Protein AF-A0A373CBD1-F1 (afdb_monomer)

Secondary structure (DSSP, 8-state):
--HHHHHTS-TTEEEE--TTS--EEEEPP-GGGSTTGGGSTTT-GGG---HHHHHHHSPPSS-TT------------

Solvent-accessible surface area (backbone atoms only — not comparable to full-atom values): 5317 Å² total; per-residue (Å²)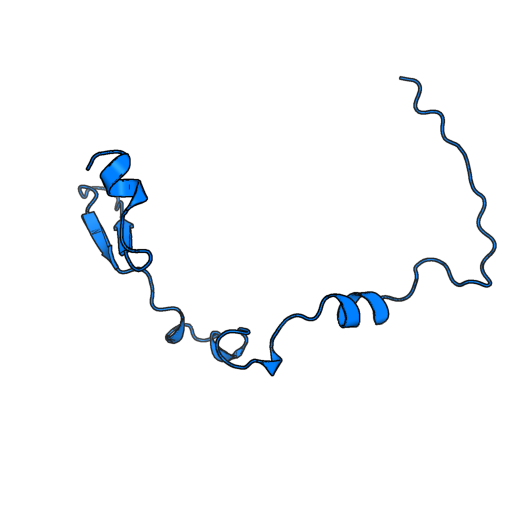: 134,53,73,68,58,60,74,69,49,58,90,62,48,43,79,46,75,52,93,97,50,78,70,41,84,40,74,54,84,64,61,84,75,42,94,66,31,78,66,34,40,91,64,36,74,84,48,50,84,54,65,68,67,51,57,71,67,47,73,68,92,66,53,99,83,61,88,75,90,86,75,89,76,83,84,84,126

Structure (mmCIF, N/CA/C/O backbone):
data_AF-A0A373CBD1-F1
#
_entry.id   AF-A0A373CBD1-F1
#
loop_
_atom_site.group_PDB
_atom_site.id
_atom_site.type_symbol
_atom_site.label_atom_id
_atom_site.label_alt_id
_atom_site.label_comp_id
_atom_site.label_asym_id
_atom_site.label_entity_id
_atom_site.label_seq_id
_atom_site.pdbx_PDB_ins_code
_atom_site.Cartn_x
_atom_site.Cartn_y
_atom_site.Cartn_z
_atom_site.occupancy
_atom_site.B_iso_or_equiv
_atom_site.auth_seq_id
_atom_site.auth_comp_id
_atom_site.auth_asym_id
_atom_site.auth_atom_id
_atom_site.pdbx_PDB_model_num
ATOM 1 N N . MET A 1 1 ? 21.673 1.107 -18.024 1.00 70.94 1 MET A N 1
ATOM 2 C CA . MET A 1 1 ? 20.798 1.825 -17.093 1.00 70.94 1 MET A CA 1
ATOM 3 C C . MET A 1 1 ? 21.663 2.434 -16.013 1.00 70.94 1 MET A C 1
ATOM 5 O O . MET A 1 1 ? 22.350 1.685 -15.320 1.00 70.94 1 MET A O 1
ATOM 9 N N . THR A 1 2 ? 21.725 3.756 -15.954 1.00 86.50 2 THR A N 1
ATOM 10 C CA . THR A 1 2 ? 22.443 4.503 -14.912 1.00 86.50 2 THR A CA 1
ATOM 11 C C . THR A 1 2 ? 21.558 4.681 -13.676 1.00 86.50 2 THR A C 1
ATOM 13 O O . THR A 1 2 ? 20.364 4.382 -13.709 1.00 86.50 2 THR A O 1
ATOM 16 N N . GLN A 1 3 ? 22.137 5.135 -12.562 1.00 85.88 3 GLN A N 1
ATOM 17 C CA . GLN A 1 3 ? 21.361 5.406 -11.344 1.00 85.88 3 GLN A CA 1
ATOM 18 C C . GLN A 1 3 ? 20.305 6.498 -11.570 1.00 85.88 3 GLN A C 1
ATOM 20 O O . GLN A 1 3 ? 19.185 6.363 -11.085 1.00 85.88 3 GLN A O 1
ATOM 25 N N . ASP A 1 4 ? 20.622 7.512 -12.377 1.00 88.62 4 ASP A N 1
ATOM 26 C CA . ASP A 1 4 ? 19.674 8.575 -12.723 1.00 88.62 4 ASP A CA 1
ATOM 27 C C . ASP A 1 4 ? 18.510 8.039 -13.567 1.00 88.62 4 ASP A C 1
ATOM 29 O O . ASP A 1 4 ? 17.351 8.359 -13.315 1.00 88.62 4 ASP A O 1
ATOM 33 N N . GLU A 1 5 ? 18.788 7.144 -14.519 1.00 85.56 5 GLU A N 1
ATOM 34 C CA . GLU A 1 5 ? 17.747 6.492 -15.324 1.00 85.56 5 GLU A CA 1
ATOM 35 C C . GLU A 1 5 ? 16.829 5.594 -14.476 1.00 85.56 5 GLU A C 1
ATOM 37 O O . GLU A 1 5 ? 15.641 5.477 -14.768 1.00 85.56 5 GLU A O 1
ATOM 42 N N . LEU A 1 6 ? 17.355 4.972 -13.415 1.00 85.31 6 LEU A N 1
ATOM 43 C CA . LEU A 1 6 ? 16.570 4.206 -12.437 1.00 85.31 6 LEU A CA 1
ATOM 44 C C . LEU A 1 6 ? 15.669 5.107 -11.585 1.00 85.31 6 LEU A C 1
ATOM 46 O O . LEU A 1 6 ? 14.530 4.732 -11.311 1.00 85.31 6 LEU A O 1
ATOM 50 N N . ALA A 1 7 ? 16.159 6.280 -11.181 1.00 85.69 7 ALA A N 1
ATOM 51 C CA . ALA A 1 7 ? 15.406 7.227 -10.359 1.00 85.69 7 ALA A CA 1
ATOM 52 C C . ALA A 1 7 ? 14.236 7.881 -11.117 1.00 85.69 7 ALA A C 1
ATOM 54 O O . ALA A 1 7 ? 13.229 8.229 -10.504 1.00 85.69 7 ALA A O 1
ATOM 55 N N . VAL A 1 8 ? 14.354 8.016 -12.443 1.00 88.69 8 VAL A N 1
ATOM 56 C CA . VAL A 1 8 ? 13.325 8.601 -13.328 1.00 88.69 8 VAL A CA 1
ATOM 57 C C . VAL A 1 8 ? 12.455 7.520 -13.996 1.00 88.69 8 VAL A C 1
ATOM 59 O O . VAL A 1 8 ? 11.604 7.814 -14.833 1.00 88.69 8 VAL A O 1
ATOM 62 N N . MET A 1 9 ? 12.644 6.245 -13.642 1.00 88.12 9 MET A N 1
ATOM 63 C CA . MET A 1 9 ? 11.875 5.148 -14.225 1.00 88.12 9 MET A CA 1
ATOM 64 C C . MET A 1 9 ? 10.378 5.280 -13.901 1.00 88.12 9 MET A C 1
ATOM 66 O O . MET A 1 9 ? 9.996 5.609 -12.778 1.00 88.12 9 MET A O 1
ATOM 70 N N . ASP A 1 10 ? 9.527 4.971 -14.885 1.00 90.31 10 ASP A N 1
ATOM 71 C CA . ASP A 1 10 ? 8.073 4.993 -14.719 1.00 90.31 10 ASP A CA 1
ATOM 72 C C . ASP A 1 10 ? 7.630 4.095 -13.553 1.00 90.31 10 ASP A C 1
ATOM 74 O O . ASP A 1 10 ? 7.992 2.916 -13.465 1.00 90.31 10 ASP A O 1
ATOM 78 N N . GLY A 1 11 ? 6.802 4.652 -12.669 1.00 86.94 11 GLY A N 1
ATOM 79 C CA . 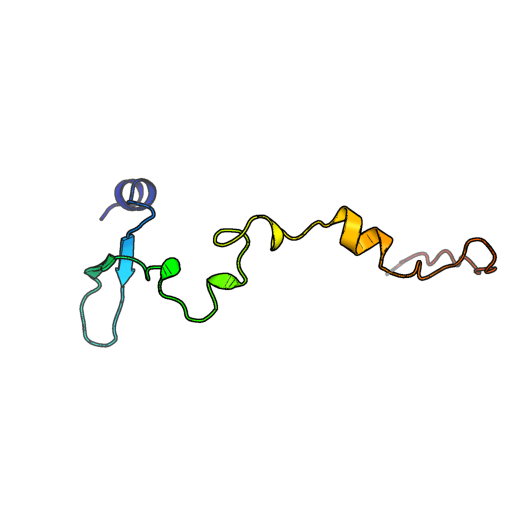GLY A 1 11 ? 6.282 3.970 -11.491 1.00 86.94 11 GLY A CA 1
ATOM 80 C C . GLY A 1 11 ? 5.432 2.746 -11.831 1.00 86.94 11 GLY A C 1
ATOM 81 O O . GLY A 1 11 ? 5.260 1.889 -10.967 1.00 86.94 11 GLY A O 1
ATOM 82 N N . GLY A 1 12 ? 4.943 2.618 -13.066 1.00 89.12 12 GLY A N 1
ATOM 83 C CA . GLY A 1 12 ? 4.250 1.432 -13.574 1.00 89.12 12 GLY A CA 1
ATOM 84 C C . GLY A 1 12 ? 5.165 0.293 -14.036 1.00 89.12 12 GLY A C 1
ATOM 85 O O . GLY A 1 12 ? 4.671 -0.805 -14.289 1.00 89.12 12 GLY A O 1
ATOM 86 N N . LYS A 1 13 ? 6.485 0.500 -14.121 1.00 91.94 13 LYS A N 1
ATOM 87 C CA . LYS A 1 13 ? 7.443 -0.481 -14.658 1.00 91.94 13 LYS A CA 1
ATOM 88 C C . LYS A 1 13 ? 8.435 -0.965 -13.607 1.00 91.94 13 LYS A C 1
ATOM 90 O O . LYS A 1 13 ? 8.683 -0.317 -12.589 1.00 91.94 13 LYS A O 1
ATOM 95 N N . CYS A 1 14 ? 8.994 -2.147 -13.828 1.00 90.69 14 CYS A N 1
ATOM 96 C CA . CYS A 1 14 ? 10.017 -2.738 -12.979 1.00 90.69 14 CYS A CA 1
ATOM 97 C C . CYS A 1 14 ? 11.054 -3.505 -13.802 1.00 90.69 14 CYS A C 1
ATOM 99 O O . CYS A 1 14 ? 10.796 -3.965 -14.913 1.00 90.69 14 CYS A O 1
ATOM 101 N N . ILE A 1 15 ? 12.249 -3.657 -13.236 1.00 92.62 15 ILE A N 1
ATOM 102 C CA . ILE A 1 15 ? 13.275 -4.538 -13.790 1.00 92.62 15 ILE A CA 1
ATOM 103 C C . ILE A 1 15 ? 13.057 -5.919 -13.183 1.00 92.62 15 ILE A C 1
ATOM 105 O O . ILE A 1 15 ? 13.204 -6.097 -11.973 1.00 92.62 15 ILE A O 1
ATOM 109 N N . PHE A 1 16 ? 12.699 -6.890 -14.017 1.00 91.44 16 PHE A N 1
ATOM 110 C CA . PHE A 1 16 ? 12.404 -8.245 -13.579 1.00 91.44 16 PHE A CA 1
ATOM 111 C C . PHE A 1 16 ? 13.579 -9.176 -13.875 1.00 91.44 16 PHE A C 1
ATOM 113 O O . PHE A 1 16 ? 14.126 -9.189 -14.980 1.00 91.44 16 PHE A O 1
ATOM 120 N N . MET A 1 17 ? 13.988 -9.949 -12.868 1.00 92.69 17 MET A N 1
ATOM 121 C CA . MET A 1 17 ? 15.111 -10.878 -12.957 1.00 92.69 17 MET A CA 1
ATOM 122 C C . MET A 1 17 ? 14.618 -12.307 -12.732 1.00 92.69 17 MET A C 1
ATOM 124 O O . MET A 1 17 ? 14.301 -12.701 -11.612 1.00 92.69 17 MET A O 1
ATOM 128 N N . LEU A 1 18 ? 14.577 -13.087 -13.811 1.00 91.69 18 LEU A N 1
ATOM 129 C CA . LEU A 1 18 ? 14.283 -14.518 -13.778 1.00 91.69 18 LEU A CA 1
ATOM 130 C C . LEU A 1 18 ? 15.579 -15.327 -13.799 1.00 91.69 18 LEU A C 1
ATOM 132 O O . LEU A 1 18 ? 16.554 -14.956 -14.455 1.00 91.69 18 LEU A O 1
ATOM 136 N N . ARG A 1 19 ? 15.587 -16.473 -13.113 1.00 94.44 19 ARG A N 1
ATOM 137 C CA . ARG A 1 19 ? 16.740 -17.379 -13.133 1.00 94.44 19 ARG A CA 1
ATOM 138 C C . ARG A 1 19 ? 17.014 -17.834 -14.570 1.00 94.44 19 ARG A C 1
ATOM 140 O O . ARG A 1 19 ? 16.133 -18.378 -15.224 1.00 94.44 19 ARG A O 1
ATOM 147 N N . GLY A 1 20 ? 18.247 -17.638 -15.033 1.00 93.38 20 GLY A N 1
ATOM 148 C CA . GLY A 1 20 ? 18.685 -18.058 -16.368 1.00 93.38 20 GLY A CA 1
ATOM 149 C C . GLY A 1 20 ? 18.366 -17.074 -17.497 1.00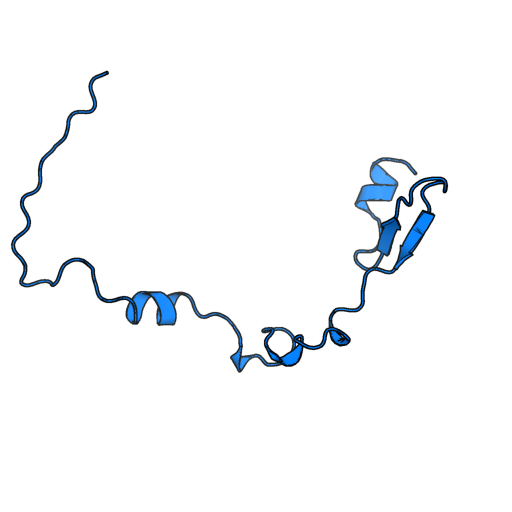 93.38 20 GLY A C 1
ATOM 150 O O . GLY A 1 20 ? 18.731 -17.344 -18.636 1.00 93.38 20 GLY A O 1
ATOM 151 N N . VAL A 1 21 ? 17.748 -15.926 -17.202 1.00 93.44 21 VAL A N 1
ATOM 152 C CA . VAL A 1 21 ? 17.465 -14.875 -18.190 1.00 93.44 21 VAL A CA 1
ATOM 153 C C . VAL A 1 21 ? 18.132 -13.575 -17.750 1.00 93.44 21 VAL A C 1
ATOM 155 O O . VAL A 1 21 ? 18.299 -13.305 -16.561 1.00 93.44 21 VAL A O 1
ATOM 158 N N . ARG A 1 22 ? 18.553 -12.757 -18.716 1.00 93.12 22 ARG A N 1
ATOM 159 C CA . ARG A 1 22 ? 19.070 -11.417 -18.427 1.00 93.12 22 ARG A CA 1
ATOM 160 C C . ARG A 1 22 ? 17.9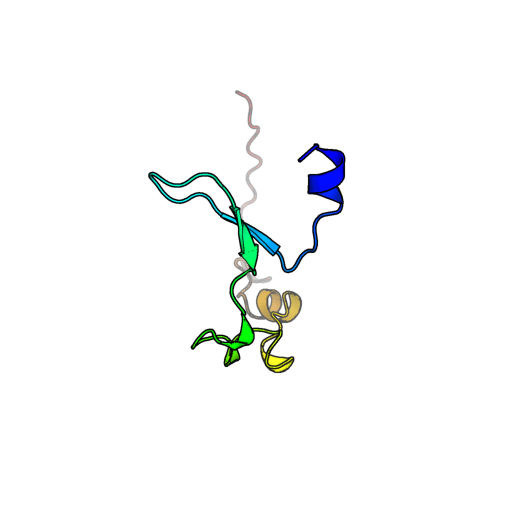35 -10.542 -17.880 1.00 93.12 22 ARG A C 1
ATOM 162 O O . ARG A 1 22 ? 16.819 -10.673 -18.371 1.00 93.12 22 ARG A O 1
ATOM 169 N N . PRO A 1 23 ? 18.197 -9.653 -16.908 1.00 93.00 23 PRO A N 1
ATOM 170 C CA . PRO A 1 23 ? 17.182 -8.728 -16.421 1.00 93.00 23 PRO A CA 1
ATOM 171 C C . PRO A 1 23 ? 16.578 -7.926 -17.571 1.00 93.00 23 PRO A C 1
ATOM 173 O O . PRO A 1 23 ? 17.310 -7.450 -18.443 1.00 93.00 23 PRO A O 1
ATOM 176 N N . PHE A 1 24 ? 15.261 -7.776 -17.562 1.00 91.94 24 PHE A N 1
ATOM 177 C CA . PHE A 1 24 ? 14.529 -7.041 -18.587 1.00 91.94 24 PHE A CA 1
ATOM 178 C C . PHE A 1 24 ? 13.484 -6.129 -17.952 1.00 91.94 24 PHE A C 1
ATOM 180 O O . PHE A 1 24 ? 13.095 -6.305 -16.796 1.00 91.94 24 PHE A O 1
ATOM 187 N N . LEU A 1 25 ? 13.051 -5.129 -18.714 1.00 91.81 25 LEU A N 1
ATOM 188 C CA . LEU A 1 25 ? 12.001 -4.213 -18.296 1.00 91.81 25 LEU A CA 1
ATOM 189 C C . LEU A 1 25 ? 10.640 -4.888 -18.484 1.00 91.81 25 LEU A C 1
ATOM 191 O O . LEU A 1 25 ? 10.330 -5.363 -19.575 1.00 91.81 25 LEU A O 1
ATOM 195 N N . SER A 1 26 ? 9.842 -4.921 -17.426 1.00 92.69 26 SER A N 1
ATOM 196 C CA . SER A 1 26 ? 8.488 -5.466 -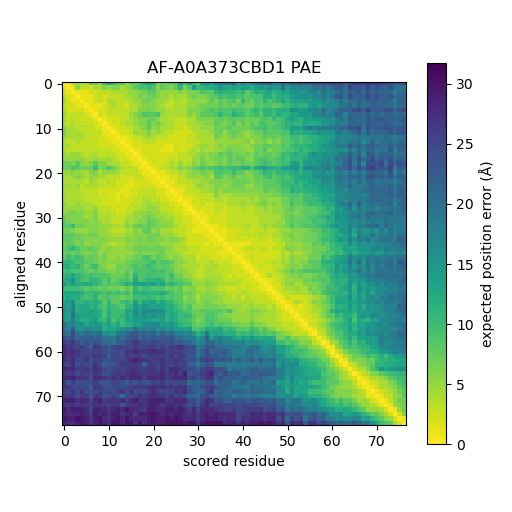17.416 1.00 92.69 26 SER A CA 1
ATOM 197 C C . SER A 1 26 ? 7.527 -4.454 -16.804 1.00 92.69 26 SER A C 1
ATOM 199 O O . SER A 1 26 ? 7.923 -3.603 -16.006 1.00 92.69 26 SER A O 1
ATOM 201 N N . ASP A 1 27 ? 6.251 -4.564 -17.152 1.00 93.25 27 ASP A N 1
ATOM 202 C CA . ASP A 1 27 ? 5.194 -3.824 -16.471 1.00 93.25 27 ASP A CA 1
ATOM 203 C C . ASP A 1 27 ? 4.900 -4.462 -15.106 1.00 93.25 27 ASP A C 1
ATOM 205 O O . ASP A 1 27 ? 5.014 -5.684 -14.933 1.00 93.25 27 ASP A O 1
ATOM 209 N N . LYS A 1 28 ? 4.549 -3.629 -14.122 1.00 92.06 28 LYS A N 1
ATOM 210 C CA . LYS A 1 28 ? 4.105 -4.087 -12.803 1.00 92.06 28 LYS A CA 1
ATOM 211 C C . LYS A 1 28 ? 2.752 -4.781 -12.918 1.00 92.06 28 LYS A C 1
ATOM 213 O O . LYS A 1 28 ? 1.973 -4.547 -13.839 1.00 92.06 28 LYS A O 1
ATOM 218 N N . TYR A 1 29 ? 2.469 -5.637 -11.940 1.00 89.81 29 TYR A N 1
ATOM 219 C CA . TYR A 1 29 ? 1.173 -6.290 -11.849 1.00 89.81 29 TYR A CA 1
ATOM 220 C C . TYR A 1 29 ? 0.053 -5.254 -11.667 1.00 89.81 29 TYR A C 1
ATOM 222 O O . TYR A 1 29 ? 0.134 -4.392 -10.791 1.00 89.81 29 TYR A O 1
ATOM 230 N N . ASP A 1 30 ? -0.994 -5.367 -12.482 1.00 90.75 30 ASP A N 1
ATOM 231 C CA . ASP A 1 30 ? -2.186 -4.526 -12.399 1.00 90.75 30 ASP A CA 1
ATOM 232 C C . ASP A 1 30 ? -2.999 -4.885 -11.149 1.00 90.75 30 ASP A C 1
ATOM 234 O O . ASP A 1 30 ? -3.658 -5.927 -11.083 1.00 90.75 30 ASP A O 1
ATOM 238 N N . LEU A 1 31 ? -2.947 -4.002 -10.149 1.00 87.94 31 LEU A N 1
ATOM 239 C CA . LEU A 1 31 ? -3.588 -4.198 -8.852 1.00 87.94 31 LEU A CA 1
ATOM 240 C C . LEU A 1 31 ? -5.109 -4.389 -8.973 1.00 87.94 31 LEU A C 1
ATOM 242 O O . LEU A 1 31 ? -5.687 -5.134 -8.182 1.00 87.94 31 LEU A O 1
ATOM 246 N N . THR A 1 32 ? -5.745 -3.798 -9.990 1.00 90.12 32 THR A N 1
ATOM 247 C CA . THR A 1 32 ? -7.202 -3.886 -10.198 1.00 90.12 32 THR A CA 1
ATOM 248 C C . THR A 1 32 ? -7.673 -5.299 -10.542 1.00 90.12 32 THR A C 1
ATOM 250 O O . THR A 1 32 ? -8.826 -5.656 -10.300 1.00 90.12 32 THR A O 1
ATOM 253 N N . ARG A 1 33 ? -6.767 -6.137 -11.061 1.00 92.31 33 ARG A N 1
ATOM 254 C CA . ARG A 1 33 ? -7.040 -7.534 -11.428 1.00 92.31 33 ARG A CA 1
ATOM 255 C C . ARG A 1 33 ? -6.934 -8.494 -10.252 1.00 92.31 33 ARG A C 1
ATOM 257 O O . ARG A 1 33 ? -7.278 -9.668 -10.393 1.00 92.31 33 ARG A O 1
ATOM 264 N N . HIS A 1 34 ? -6.447 -8.032 -9.103 1.00 92.00 34 HIS A N 1
ATOM 265 C CA . HIS A 1 34 ? -6.298 -8.892 -7.943 1.00 92.00 34 HIS A CA 1
ATOM 266 C C . HIS A 1 34 ? -7.683 -9.317 -7.409 1.00 92.00 34 HIS A C 1
ATOM 268 O O . HIS A 1 34 ? -8.539 -8.454 -7.204 1.00 92.00 34 HIS A O 1
ATOM 274 N N . PRO A 1 35 ? -7.923 -10.604 -7.082 1.00 93.25 35 PRO A N 1
ATOM 275 C CA . PRO A 1 35 ? -9.230 -11.080 -6.600 1.00 93.25 35 PRO A CA 1
ATOM 276 C C . PRO A 1 35 ? -9.760 -10.333 -5.366 1.00 93.25 35 PRO A C 1
ATOM 278 O O . PRO A 1 35 ? -10.966 -10.189 -5.172 1.00 93.25 35 PRO A O 1
ATOM 281 N N . ASN A 1 36 ? -8.842 -9.831 -4.538 1.00 92.06 36 ASN A N 1
ATOM 282 C CA . ASN A 1 36 ? -9.153 -9.102 -3.310 1.00 92.06 36 ASN A CA 1
ATOM 283 C C . ASN A 1 36 ? -9.089 -7.574 -3.459 1.00 92.06 36 ASN A C 1
ATOM 285 O O . ASN A 1 36 ? -9.198 -6.884 -2.451 1.00 92.06 36 ASN A O 1
ATOM 289 N N . TYR A 1 37 ? -8.937 -7.033 -4.673 1.00 92.12 37 TYR A N 1
ATOM 290 C CA . TYR A 1 37 ? -8.840 -5.583 -4.890 1.00 92.12 37 TYR A CA 1
ATOM 291 C C . TYR A 1 37 ? -10.040 -4.816 -4.317 1.00 92.12 37 TYR A C 1
ATOM 293 O O . TYR A 1 37 ? -9.875 -3.748 -3.739 1.00 92.12 37 TYR A O 1
ATOM 301 N N . ARG A 1 38 ? -11.238 -5.417 -4.356 1.00 90.56 38 ARG A N 1
ATOM 302 C CA . ARG A 1 38 ? -12.483 -4.864 -3.787 1.00 90.56 38 ARG A 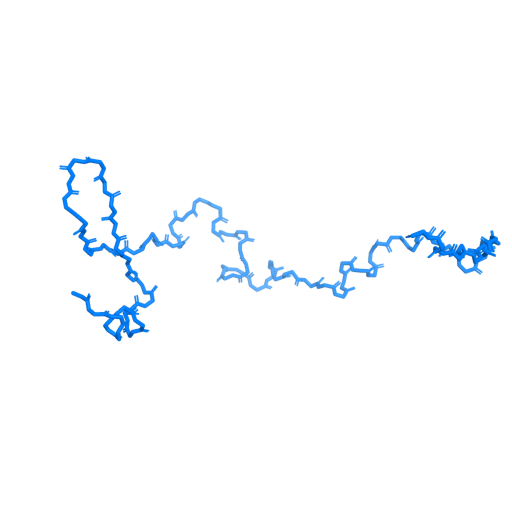CA 1
ATOM 303 C C . ARG A 1 38 ? -12.432 -4.507 -2.296 1.00 90.56 38 ARG A C 1
ATOM 305 O O . ARG A 1 38 ? -13.326 -3.816 -1.821 1.00 90.56 38 ARG A O 1
ATOM 312 N N . TYR A 1 39 ? -11.454 -5.025 -1.555 1.00 90.00 39 TYR A N 1
ATOM 313 C CA . TYR A 1 39 ? -11.275 -4.750 -0.126 1.00 90.00 39 TYR A CA 1
ATOM 314 C C . TYR A 1 39 ? -10.257 -3.638 0.143 1.00 90.00 39 TYR A C 1
ATOM 316 O O . TYR A 1 39 ? -10.043 -3.273 1.296 1.00 90.00 39 TYR A O 1
ATOM 324 N N . THR A 1 40 ? -9.616 -3.107 -0.897 1.00 88.44 40 THR A N 1
ATOM 325 C CA . THR A 1 40 ? -8.647 -2.020 -0.783 1.00 88.44 40 THR A CA 1
ATOM 326 C C . THR A 1 40 ? -9.368 -0.671 -0.766 1.00 88.44 40 THR A C 1
ATOM 328 O O . THR A 1 40 ? -10.449 -0.518 -1.343 1.00 88.44 40 THR A O 1
ATOM 331 N N . ALA A 1 41 ? -8.754 0.319 -0.119 1.00 89.38 41 ALA A N 1
ATOM 332 C CA . ALA A 1 41 ? -9.195 1.714 -0.135 1.00 89.38 41 ALA A CA 1
ATOM 333 C C . ALA A 1 41 ? -9.274 2.302 -1.558 1.00 89.38 41 ALA A C 1
ATOM 335 O O . ALA A 1 41 ? -10.146 3.119 -1.834 1.00 89.38 41 ALA A O 1
ATOM 336 N N . ASP A 1 42 ? -8.402 1.840 -2.461 1.00 86.06 42 ASP A N 1
ATOM 337 C CA . ASP A 1 42 ? -8.375 2.252 -3.870 1.00 86.06 42 ASP A CA 1
ATOM 338 C C . ASP A 1 42 ? -9.623 1.809 -4.653 1.00 86.06 42 ASP A C 1
ATOM 340 O O . ASP A 1 42 ? -9.972 2.437 -5.649 1.00 86.06 42 ASP A O 1
ATOM 344 N N . ALA A 1 43 ? -10.295 0.733 -4.222 1.00 89.44 43 ALA A N 1
ATOM 345 C CA . ALA A 1 43 ? -11.496 0.217 -4.881 1.00 89.44 43 ALA A CA 1
ATOM 346 C C . ALA A 1 43 ? -12.793 0.835 -4.334 1.00 89.44 43 ALA A C 1
ATOM 348 O O . ALA A 1 43 ? -13.717 1.100 -5.102 1.00 89.44 43 ALA A O 1
ATOM 349 N N . ASP A 1 44 ? -12.877 1.056 -3.018 1.00 88.56 44 ASP A N 1
ATOM 350 C CA . ASP A 1 44 ? -13.989 1.763 -2.371 1.00 88.56 44 ASP A CA 1
ATOM 351 C C . ASP A 1 44 ? -13.439 2.624 -1.214 1.00 88.56 44 ASP A C 1
ATOM 353 O O . ASP A 1 44 ? -12.818 2.075 -0.294 1.00 88.56 44 ASP A O 1
ATOM 357 N N . PRO A 1 45 ? -13.711 3.945 -1.192 1.00 87.56 45 PRO A N 1
ATOM 358 C CA . PRO A 1 45 ? -13.331 4.835 -0.093 1.00 87.56 45 PRO A CA 1
ATOM 359 C C . PRO A 1 45 ? -13.816 4.379 1.293 1.00 87.56 45 PRO A C 1
ATOM 361 O O . PRO A 1 45 ? -13.262 4.786 2.311 1.00 87.56 45 PRO A O 1
ATOM 364 N N . LYS A 1 46 ? -14.839 3.521 1.373 1.00 86.38 46 LYS A N 1
ATOM 365 C CA . LYS A 1 46 ? -15.319 2.940 2.639 1.00 86.38 46 LYS A CA 1
ATOM 366 C C . LYS A 1 46 ? -14.323 1.978 3.285 1.00 86.38 46 LYS A C 1
ATOM 368 O O . LYS A 1 46 ? -14.407 1.758 4.492 1.00 86.38 46 LYS A O 1
ATOM 373 N N . ASN A 1 47 ? -13.406 1.412 2.504 1.00 85.50 47 ASN A N 1
ATOM 374 C CA . ASN A 1 47 ? -12.355 0.520 2.992 1.00 85.50 47 ASN A CA 1
ATOM 375 C C . ASN A 1 47 ? -11.129 1.286 3.515 1.00 85.50 47 ASN A C 1
ATOM 377 O O . ASN A 1 47 ? -10.155 0.661 3.935 1.00 85.50 47 ASN A O 1
ATOM 381 N N . VAL A 1 48 ? -11.146 2.625 3.484 1.00 89.75 48 VAL A N 1
ATOM 382 C CA . VAL A 1 48 ? -10.073 3.447 4.053 1.00 89.75 48 VAL A CA 1
ATOM 383 C C . VAL A 1 48 ? -9.954 3.156 5.545 1.00 89.75 48 VAL A C 1
ATOM 385 O O . VAL A 1 48 ? -10.920 3.236 6.307 1.00 89.75 48 VAL A O 1
ATOM 388 N N . PHE A 1 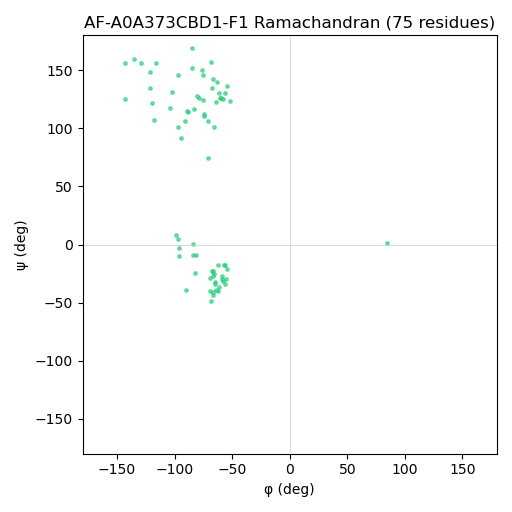49 ? -8.741 2.808 5.964 1.00 86.38 49 PHE A N 1
ATOM 389 C CA . PHE A 1 49 ? -8.449 2.553 7.362 1.00 86.38 49 PHE A CA 1
ATOM 390 C C . PHE A 1 49 ? -8.381 3.872 8.139 1.00 86.38 49 PHE A C 1
ATOM 392 O O . PHE A 1 49 ? -7.455 4.662 7.977 1.00 86.38 49 PHE A O 1
ATOM 399 N N . ASP A 1 50 ? -9.373 4.092 8.998 1.00 86.94 50 ASP A N 1
ATOM 400 C CA . ASP A 1 50 ? -9.438 5.238 9.901 1.00 86.94 50 ASP A CA 1
ATOM 401 C C . ASP A 1 50 ? -8.780 4.890 11.247 1.00 86.94 50 ASP A C 1
ATOM 403 O O . ASP A 1 50 ? -9.332 4.138 12.063 1.00 86.94 50 ASP A O 1
ATOM 407 N N . MET A 1 51 ? -7.586 5.449 11.471 1.00 80.62 51 MET A N 1
ATOM 408 C CA . MET A 1 51 ? -6.809 5.256 12.698 1.00 80.62 51 MET A CA 1
ATOM 409 C C . MET A 1 51 ? -7.527 5.780 13.944 1.00 80.62 51 MET A C 1
ATOM 411 O O . MET A 1 51 ? -7.498 5.118 14.982 1.00 80.62 51 MET A O 1
ATOM 415 N N . GLU A 1 52 ? -8.204 6.927 13.867 1.00 82.94 52 GLU A N 1
ATOM 416 C CA . GLU A 1 52 ? -8.874 7.514 15.030 1.00 82.94 52 GLU A CA 1
ATOM 417 C C . GLU A 1 52 ? -10.042 6.645 15.482 1.00 82.94 52 GLU A C 1
ATOM 419 O O . GLU A 1 52 ? -10.235 6.386 16.676 1.00 82.94 52 GLU A O 1
ATOM 424 N N . ARG A 1 53 ? -10.826 6.157 14.517 1.00 81.44 53 ARG A N 1
ATOM 425 C CA . ARG A 1 53 ? -11.934 5.241 14.785 1.00 81.44 53 ARG A CA 1
ATOM 426 C C . ARG A 1 53 ? -11.441 3.904 15.331 1.00 81.44 53 ARG A C 1
ATOM 428 O O . ARG A 1 53 ? -12.132 3.299 16.153 1.00 81.44 53 ARG A O 1
ATOM 435 N N . TYR A 1 54 ? -10.277 3.437 14.887 1.00 82.31 54 TYR A N 1
ATOM 436 C CA . TYR A 1 54 ? -9.658 2.217 15.395 1.00 82.31 54 TYR A CA 1
ATOM 437 C C . TYR A 1 54 ? -9.189 2.380 16.849 1.00 82.31 54 TYR A C 1
ATOM 439 O O . TYR A 1 54 ? -9.563 1.5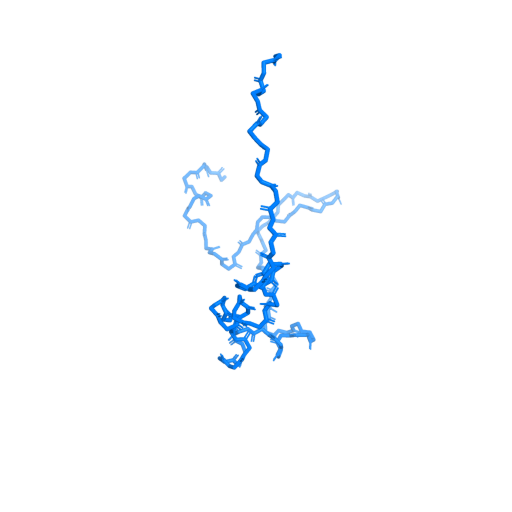70 17.699 1.00 82.31 54 TYR A O 1
ATOM 447 N N . MET A 1 55 ? -8.474 3.463 17.168 1.00 78.50 55 MET A N 1
ATOM 448 C CA . MET A 1 55 ? -7.991 3.741 18.528 1.00 78.50 55 MET A CA 1
ATOM 449 C C . MET A 1 55 ? -9.132 3.960 19.529 1.00 78.50 55 MET A C 1
ATOM 451 O O . MET A 1 55 ? -9.077 3.440 20.636 1.00 78.50 55 MET A O 1
ATOM 455 N N . L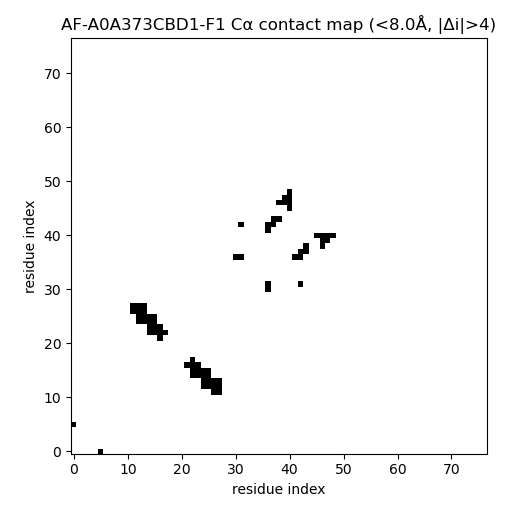YS A 1 56 ? -10.217 4.643 19.137 1.00 75.94 56 LYS A N 1
ATOM 456 C CA . LYS A 1 56 ? -11.406 4.832 19.998 1.00 75.94 56 LYS A CA 1
ATOM 457 C C . LYS A 1 56 ? -12.159 3.529 20.296 1.00 75.94 56 LYS A C 1
ATOM 459 O O . LYS A 1 56 ? -12.847 3.434 21.309 1.00 75.94 56 LYS A O 1
ATOM 464 N N . LYS A 1 57 ? -12.079 2.538 19.401 1.00 69.31 57 LYS A N 1
ATOM 465 C CA . LYS A 1 57 ? -12.677 1.207 19.600 1.00 69.31 57 LYS A CA 1
ATOM 466 C C . LYS A 1 57 ? -11.805 0.292 20.448 1.00 69.31 57 LYS A C 1
ATOM 468 O O . LYS A 1 57 ? -12.336 -0.652 21.037 1.00 69.31 57 LYS A O 1
ATOM 473 N N . GLN A 1 58 ? -10.496 0.532 20.495 1.00 66.69 58 GLN A N 1
ATOM 474 C CA . GLN A 1 58 ? -9.645 -0.179 21.432 1.00 66.69 58 GLN A CA 1
ATOM 475 C C . GLN A 1 58 ? -10.080 0.201 22.844 1.00 66.69 58 GLN A C 1
ATOM 477 O O . GLN A 1 58 ? -10.155 1.372 23.210 1.00 66.69 58 GLN A O 1
ATOM 482 N N . ARG A 1 59 ? -10.432 -0.817 23.635 1.00 61.69 59 ARG A N 1
ATOM 483 C CA . ARG A 1 59 ? -10.683 -0.620 25.058 1.00 61.69 59 ARG A CA 1
ATOM 484 C C . ARG A 1 59 ? -9.411 -0.030 25.651 1.00 61.69 59 ARG A C 1
ATOM 486 O O . ARG A 1 59 ? -8.344 -0.617 25.480 1.00 61.69 59 ARG A O 1
ATOM 493 N N . ALA A 1 60 ? -9.536 1.110 26.325 1.00 62.59 60 ALA A N 1
ATOM 494 C CA . ALA A 1 60 ? -8.450 1.633 27.133 1.00 62.59 60 ALA A CA 1
ATOM 495 C C . ALA A 1 60 ? -7.991 0.511 28.073 1.00 62.59 60 ALA A C 1
ATOM 497 O O . ALA A 1 60 ? -8.811 -0.076 28.782 1.00 62.59 60 ALA A O 1
ATOM 498 N N . VAL A 1 61 ? -6.700 0.176 28.009 1.00 64.62 61 VAL A N 1
ATOM 499 C CA . VAL A 1 61 ? -6.090 -0.874 28.843 1.00 64.62 61 VAL A CA 1
ATOM 500 C C . VAL A 1 61 ? -6.269 -0.540 30.328 1.00 64.62 61 VAL A C 1
ATOM 502 O O . VAL A 1 61 ? -6.392 -1.440 31.148 1.00 64.62 61 VAL A O 1
ATOM 505 N N . VAL A 1 62 ? -6.381 0.752 30.644 1.00 65.12 62 VAL A N 1
ATOM 506 C CA . VAL A 1 62 ? -6.664 1.280 31.976 1.00 65.12 62 VAL A CA 1
ATOM 507 C C . VAL A 1 62 ? -7.962 2.077 31.914 1.00 65.12 62 VAL A C 1
ATOM 509 O O . VAL A 1 62 ? -8.092 3.018 31.124 1.00 65.12 62 VAL A O 1
ATOM 512 N N . LYS A 1 63 ? -8.953 1.696 32.723 1.00 69.56 63 LYS A N 1
ATOM 513 C CA . LYS A 1 63 ? -10.162 2.508 32.898 1.00 69.56 63 LYS A CA 1
ATOM 514 C C . LYS A 1 63 ? -9.835 3.694 33.812 1.00 69.56 63 LYS A C 1
ATOM 516 O O . LYS A 1 63 ? -9.037 3.529 34.725 1.00 69.56 63 LYS A O 1
ATOM 521 N N . PRO A 1 64 ? -10.502 4.855 33.669 1.00 68.12 64 PRO A N 1
ATOM 522 C CA . PRO A 1 64 ? -10.286 6.002 34.562 1.00 68.12 64 PRO A CA 1
ATOM 523 C C . PRO A 1 64 ? -10.525 5.711 36.054 1.00 68.12 64 PRO A C 1
ATOM 525 O O . PRO A 1 64 ? -10.132 6.495 36.906 1.00 68.12 64 PRO A O 1
ATOM 528 N N . THR A 1 65 ? -11.223 4.618 36.362 1.00 69.25 65 THR A N 1
ATOM 529 C CA . THR A 1 65 ? -11.568 4.178 37.719 1.00 69.25 65 THR A CA 1
ATOM 530 C C . THR A 1 65 ? -10.601 3.139 38.286 1.00 69.25 65 THR A C 1
ATOM 532 O O . THR A 1 65 ? -10.715 2.819 39.465 1.00 69.25 65 THR A O 1
ATOM 535 N N . ASP A 1 66 ? -9.694 2.589 37.471 1.00 73.75 66 ASP A N 1
ATOM 536 C CA . ASP A 1 66 ? -8.720 1.601 37.938 1.00 73.75 66 ASP A CA 1
ATOM 537 C C . ASP A 1 66 ? -7.551 2.303 38.630 1.00 73.75 66 ASP A C 1
ATOM 539 O O . ASP A 1 66 ? -6.927 3.209 38.077 1.00 73.75 66 ASP A O 1
ATOM 543 N N . THR A 1 67 ? -7.246 1.864 39.848 1.00 76.75 67 THR A N 1
ATOM 544 C CA . THR A 1 67 ? -6.028 2.239 40.567 1.00 76.75 67 THR A CA 1
ATOM 545 C C . THR A 1 67 ? -4.850 1.476 39.971 1.00 76.75 67 THR A C 1
ATOM 547 O O . THR A 1 67 ? -4.888 0.247 39.914 1.00 76.75 67 THR A O 1
ATOM 550 N N . PHE A 1 68 ? -3.813 2.185 39.532 1.00 75.69 68 PHE A N 1
ATOM 551 C CA . PHE A 1 68 ? -2.577 1.589 39.030 1.00 75.69 68 PHE A CA 1
ATOM 552 C C . PHE A 1 68 ? -1.388 2.069 39.857 1.00 75.69 68 PHE A C 1
ATOM 554 O O . PHE A 1 68 ? -1.253 3.260 40.138 1.00 75.69 68 PHE A O 1
ATOM 561 N N . ASP A 1 69 ? -0.525 1.128 40.225 1.00 78.75 69 ASP A N 1
ATOM 562 C CA . ASP A 1 69 ? 0.725 1.418 40.913 1.00 78.75 69 ASP A CA 1
ATOM 563 C C . ASP A 1 69 ? 1.786 1.797 39.873 1.00 78.75 69 ASP A C 1
ATOM 565 O O . ASP A 1 69 ? 2.133 1.011 38.987 1.00 78.75 69 ASP A O 1
ATOM 569 N N . VAL A 1 70 ? 2.272 3.035 39.952 1.00 80.12 70 VAL A N 1
ATOM 570 C CA . VAL A 1 70 ? 3.363 3.529 39.107 1.00 80.12 70 VAL A CA 1
ATOM 571 C C . VAL A 1 70 ? 4.678 3.199 39.801 1.00 80.12 70 VAL A C 1
ATOM 573 O O . VAL A 1 70 ? 4.968 3.736 40.867 1.00 80.12 70 VAL A O 1
ATOM 576 N N . TYR A 1 71 ? 5.474 2.326 39.189 1.00 83.00 71 TYR A N 1
ATOM 577 C CA . TYR A 1 71 ? 6.840 2.054 39.624 1.00 83.00 71 TYR A CA 1
ATOM 578 C C . TYR A 1 71 ? 7.810 2.740 38.665 1.00 83.00 71 TYR A C 1
ATOM 580 O O . TYR A 1 71 ? 7.841 2.420 37.476 1.00 83.00 71 TYR A O 1
ATOM 588 N N . GLU A 1 72 ? 8.600 3.679 39.179 1.00 79.50 72 GLU A N 1
ATOM 589 C CA . GLU A 1 72 ? 9.746 4.214 38.449 1.00 79.50 72 GLU A CA 1
ATOM 590 C C . GLU A 1 72 ? 10.853 3.159 38.474 1.00 79.50 72 GLU A C 1
ATOM 592 O O . GLU A 1 72 ? 11.382 2.804 39.528 1.00 79.50 72 GLU A O 1
ATOM 597 N N . ILE A 1 73 ? 11.145 2.592 37.305 1.00 80.81 73 ILE A N 1
ATOM 598 C CA . ILE A 1 73 ? 12.254 1.661 37.135 1.00 80.81 73 ILE A CA 1
ATOM 599 C C . ILE A 1 73 ? 13.412 2.486 36.587 1.00 80.81 73 ILE A C 1
ATOM 601 O O . ILE A 1 73 ? 13.447 2.795 35.395 1.00 80.81 73 ILE A O 1
ATOM 605 N N . ASP A 1 74 ? 14.354 2.844 37.455 1.00 74.94 74 ASP A N 1
ATOM 606 C CA . ASP A 1 74 ? 15.637 3.380 37.018 1.00 74.94 74 ASP A CA 1
ATOM 607 C C . ASP A 1 74 ? 16.379 2.272 36.270 1.00 74.94 74 ASP A C 1
ATOM 609 O O . ASP A 1 74 ? 16.948 1.355 36.867 1.00 74.94 74 ASP A O 1
ATOM 613 N N . ALA A 1 75 ? 16.357 2.334 34.940 1.00 69.44 75 ALA A N 1
ATOM 614 C CA . ALA A 1 75 ? 17.165 1.477 34.087 1.00 69.44 75 ALA A CA 1
ATOM 615 C C . ALA A 1 75 ? 18.641 1.892 34.206 1.00 69.44 75 ALA A C 1
ATOM 617 O O . ALA A 1 75 ? 19.203 2.537 33.325 1.00 69.44 75 ALA A O 1
ATOM 618 N N . THR A 1 76 ? 19.268 1.546 35.327 1.00 65.44 76 THR A N 1
ATOM 619 C CA . THR A 1 76 ? 20.721 1.542 35.474 1.00 65.44 76 THR A CA 1
ATOM 620 C C . THR A 1 76 ? 21.232 0.139 35.187 1.00 65.44 76 THR A C 1
ATOM 622 O O . THR A 1 76 ? 21.300 -0.701 36.079 1.00 65.44 76 THR A O 1
ATOM 625 N N . THR A 1 77 ? 21.582 -0.122 33.926 1.00 50.91 77 THR A N 1
ATOM 626 C CA . THR A 1 77 ? 22.687 -1.009 33.513 1.00 50.91 77 THR A CA 1
ATOM 627 C C . THR A 1 77 ? 23.093 -0.653 32.089 1.00 50.91 77 THR A C 1
ATOM 629 O O . THR A 1 77 ? 22.198 -0.635 31.216 1.00 50.91 77 THR A O 1
#

Mean predicted aligned error: 11.8 Å

Nearest PDB structures (foldseek):
  7f5s-assembly1_LW  TM=2.562E-01  e=5.778E+00  Homo sapiens
  8ifd-assembly1_2Q  TM=2.567E-01  e=7.666E+00  Homo sapiens

Sequence (77 aa):
MTQDELAVMDGGKCIFMLRGVRPFLSDKYDLTRHPNYRYTADADPKNVFDMERYMKKQRAVVKPTDTFDVYEIDATT

Foldseek 3Di:
DDPVCVVPDDPQWDFDDDPPDDTDIDGDDDLVPDPCSCLDCVNPVVNDDDPVVVVVPPDDPDDPPDDDDDDDDPPDD

Radius of gyration: 24.5 Å; Cα contacts (8 Å, |Δi|>4): 38; chains: 1; bounding box: 38×27×60 Å

pLDDT: mean 83.7, std 9.71, range [50.91, 94.44]